Protein AF-A0A0N9E5A2-F1 (afdb_monomer)

Radius of gyration: 14.61 Å; Cα contacts (8 Å, |Δi|>4): 67; chains: 1; bounding box: 40×34×30 Å

Organism: Phytophthora infestans (NCBI:txid4787)

Structure (mmCIF, N/CA/C/O backbone):
data_AF-A0A0N9E5A2-F1
#
_entry.id   AF-A0A0N9E5A2-F1
#
loop_
_atom_site.group_PDB
_atom_site.id
_atom_site.type_symbol
_atom_site.label_atom_id
_atom_site.label_alt_id
_atom_site.label_comp_id
_atom_site.label_asym_id
_atom_site.label_entity_id
_atom_site.label_seq_id
_atom_site.pdbx_PDB_ins_code
_atom_site.Cartn_x
_atom_site.Cartn_y
_atom_site.Cartn_z
_atom_site.occupancy
_atom_site.B_iso_or_equiv
_atom_site.auth_seq_id
_atom_site.auth_comp_id
_atom_site.auth_asym_id
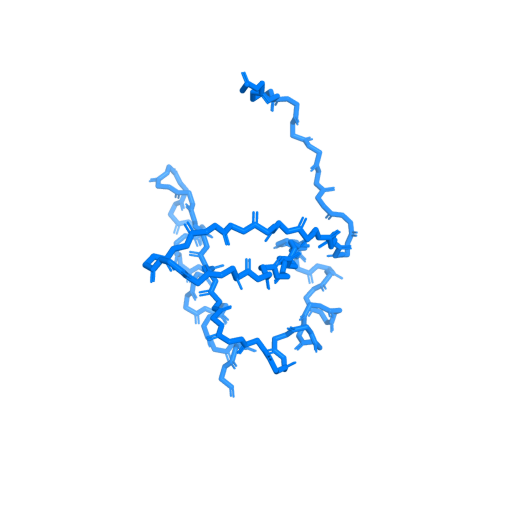_atom_site.auth_atom_id
_atom_site.pdbx_PDB_model_num
ATOM 1 N N . ASP A 1 1 ? -6.678 20.194 -3.258 1.00 43.56 1 ASP A N 1
ATOM 2 C CA . ASP A 1 1 ? -6.031 19.125 -4.030 1.00 43.56 1 ASP A CA 1
ATOM 3 C C . ASP A 1 1 ? -4.779 19.645 -4.681 1.00 43.56 1 ASP A C 1
ATOM 5 O O . ASP A 1 1 ? -4.860 20.422 -5.622 1.00 43.56 1 ASP A O 1
ATOM 9 N N . THR A 1 2 ? -3.632 19.258 -4.134 1.00 61.25 2 THR A N 1
ATOM 10 C CA . THR A 1 2 ? -2.329 19.602 -4.698 1.00 61.25 2 THR A CA 1
ATOM 11 C C . THR A 1 2 ? -1.579 18.296 -4.881 1.00 61.25 2 THR A C 1
ATOM 13 O O . THR A 1 2 ? -1.163 17.677 -3.905 1.00 61.25 2 THR A O 1
ATOM 16 N N . TYR A 1 3 ? -1.491 17.842 -6.127 1.00 75.19 3 TYR A N 1
ATOM 17 C CA . TYR A 1 3 ? -0.562 16.791 -6.516 1.00 75.19 3 TYR A CA 1
ATOM 18 C C . TYR A 1 3 ? 0.824 17.419 -6.686 1.00 75.19 3 TYR A C 1
AT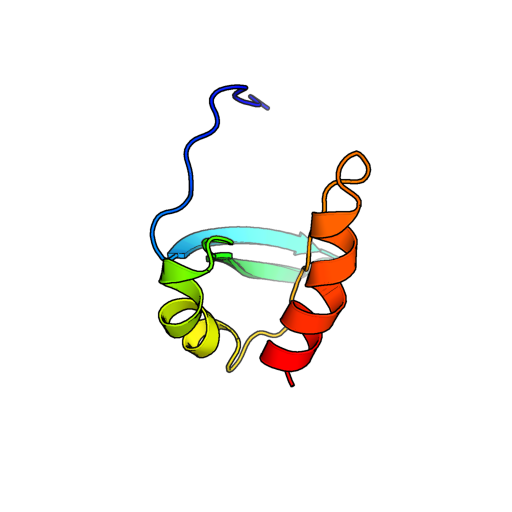OM 20 O O . TYR A 1 3 ? 0.939 18.515 -7.235 1.00 75.19 3 TYR A O 1
ATOM 28 N N . THR A 1 4 ? 1.859 16.737 -6.203 1.00 78.94 4 THR A N 1
ATOM 29 C CA . THR A 1 4 ? 3.244 17.197 -6.313 1.00 78.94 4 THR A CA 1
ATOM 30 C C . THR A 1 4 ? 3.993 16.255 -7.250 1.00 78.94 4 THR A C 1
ATOM 32 O O . THR A 1 4 ? 4.102 15.070 -6.953 1.00 78.94 4 THR A O 1
ATOM 35 N N . GLU A 1 5 ? 4.533 16.776 -8.357 1.00 77.06 5 GLU A N 1
ATOM 36 C CA . GLU A 1 5 ? 5.319 15.989 -9.331 1.00 77.06 5 GLU A CA 1
ATOM 37 C C . GLU A 1 5 ? 6.670 15.509 -8.777 1.00 77.06 5 GLU A C 1
ATOM 39 O O . GLU A 1 5 ? 7.285 14.594 -9.322 1.00 77.06 5 GLU A O 1
ATOM 44 N N . SER A 1 6 ? 7.156 16.113 -7.688 1.00 75.56 6 SER A N 1
ATOM 45 C CA . SER A 1 6 ? 8.391 15.677 -7.046 1.00 75.56 6 SER A CA 1
ATOM 46 C C . SER A 1 6 ? 8.200 14.294 -6.424 1.00 75.56 6 SER A C 1
ATOM 48 O O . SER A 1 6 ? 7.528 14.150 -5.399 1.00 75.56 6 SER A O 1
ATOM 50 N N . TYR A 1 7 ? 8.834 13.285 -7.013 1.00 73.44 7 TYR A N 1
ATOM 51 C CA . TYR A 1 7 ? 8.893 11.951 -6.437 1.00 73.44 7 TYR A CA 1
ATOM 52 C C . TYR A 1 7 ? 9.840 11.930 -5.228 1.00 73.44 7 TYR A C 1
ATOM 54 O O . TYR A 1 7 ? 11.059 12.032 -5.371 1.00 73.44 7 TYR A O 1
ATOM 62 N N . ILE A 1 8 ? 9.272 11.797 -4.028 1.00 77.56 8 ILE A N 1
ATOM 63 C CA . ILE A 1 8 ? 10.012 11.545 -2.787 1.00 77.56 8 ILE A CA 1
ATOM 64 C C . ILE A 1 8 ? 9.691 10.111 -2.373 1.00 77.56 8 ILE A C 1
ATOM 66 O O . ILE A 1 8 ? 8.549 9.813 -2.034 1.00 77.56 8 ILE A O 1
ATOM 70 N N . SER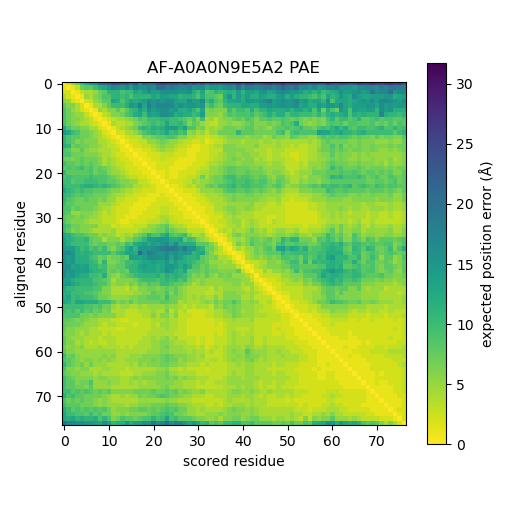 A 1 9 ? 10.678 9.213 -2.423 1.00 79.44 9 SER A N 1
ATOM 71 C CA . SER A 1 9 ? 10.478 7.831 -1.977 1.00 79.44 9 SER A CA 1
ATOM 72 C C . SER A 1 9 ? 10.124 7.788 -0.491 1.00 79.44 9 SER A C 1
ATOM 74 O O . SER A 1 9 ? 10.838 8.366 0.331 1.00 79.44 9 SER A O 1
ATOM 76 N N . THR A 1 10 ? 9.070 7.050 -0.139 1.00 77.56 10 THR A N 1
ATOM 77 C CA . THR A 1 10 ? 8.760 6.722 1.257 1.00 77.56 10 THR A CA 1
ATOM 78 C C . THR A 1 10 ? 9.936 5.946 1.858 1.00 77.56 10 THR A C 1
ATOM 80 O O . THR A 1 10 ? 10.428 4.986 1.261 1.00 77.56 10 THR A O 1
ATOM 83 N N . ILE A 1 11 ? 10.420 6.372 3.026 1.00 77.62 11 ILE A N 1
ATOM 84 C CA . ILE A 1 11 ? 11.492 5.690 3.761 1.00 77.62 11 ILE A CA 1
ATOM 85 C C . ILE A 1 11 ? 10.844 4.879 4.879 1.00 77.62 11 ILE A C 1
ATOM 87 O O . ILE A 1 11 ? 10.294 5.445 5.820 1.00 77.62 11 ILE 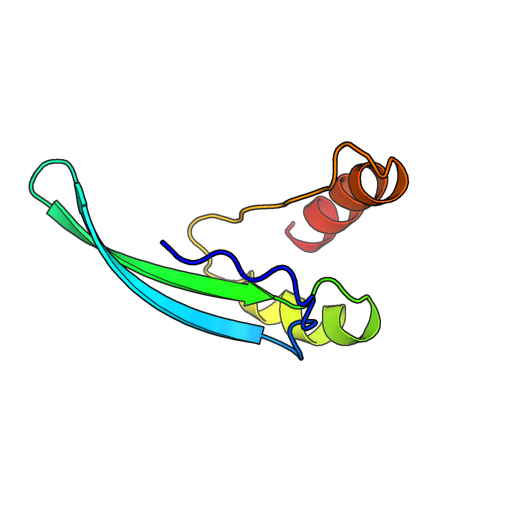A O 1
ATOM 91 N N . GLY A 1 12 ? 10.915 3.551 4.784 1.00 74.69 12 GLY A N 1
ATOM 92 C CA . GLY A 1 12 ? 10.253 2.663 5.738 1.00 74.69 12 GLY A CA 1
ATOM 93 C C . GLY A 1 12 ? 8.732 2.691 5.574 1.00 74.69 12 GLY A C 1
ATOM 94 O O . GLY A 1 12 ? 8.213 2.077 4.644 1.00 74.69 12 GLY A O 1
ATOM 95 N N . VAL A 1 13 ? 8.029 3.369 6.484 1.00 81.56 13 VAL A N 1
ATOM 96 C CA . VAL A 1 13 ? 6.559 3.415 6.545 1.00 81.56 13 VAL A CA 1
ATOM 97 C C . VAL A 1 13 ? 6.091 4.801 6.998 1.00 81.56 13 VAL A C 1
ATOM 99 O O . VAL A 1 13 ? 6.616 5.331 7.976 1.00 81.56 13 VAL A O 1
ATOM 102 N N . ASP A 1 14 ? 5.090 5.364 6.322 1.00 85.38 14 ASP A N 1
ATOM 103 C CA . ASP A 1 14 ? 4.340 6.547 6.756 1.00 85.38 14 ASP A CA 1
ATOM 104 C C . ASP A 1 14 ? 2.957 6.137 7.290 1.00 85.38 14 ASP A C 1
ATOM 106 O O . ASP A 1 14 ? 2.338 5.179 6.823 1.00 85.38 14 ASP A O 1
ATOM 110 N N . PHE A 1 15 ? 2.463 6.857 8.297 1.00 86.25 15 PHE A N 1
ATOM 111 C CA . PHE A 1 15 ? 1.197 6.557 8.963 1.00 86.25 15 PHE A CA 1
ATOM 112 C C . PHE A 1 15 ? 0.279 7.772 8.952 1.00 86.25 15 PHE A C 1
ATOM 114 O O . PHE A 1 15 ? 0.605 8.830 9.495 1.00 86.25 15 PHE A O 1
ATOM 121 N N . LYS A 1 16 ? -0.923 7.599 8.397 1.00 88.69 16 LYS A N 1
ATOM 122 C CA . LYS A 1 16 ? -1.950 8.642 8.364 1.00 88.69 16 LYS A CA 1
ATOM 123 C C . LYS A 1 16 ? -3.288 8.134 8.864 1.00 88.69 16 LYS A C 1
ATOM 125 O O . LYS A 1 16 ? -3.715 7.020 8.581 1.00 88.69 16 LYS A O 1
ATOM 130 N N . ILE A 1 17 ? -3.991 9.006 9.579 1.00 90.94 17 ILE A N 1
ATOM 131 C CA . ILE A 1 17 ? -5.360 8.765 10.026 1.00 90.94 17 ILE A CA 1
ATOM 132 C C . ILE A 1 17 ? -6.287 9.688 9.250 1.00 90.94 17 ILE A C 1
ATOM 134 O O . ILE A 1 17 ? -6.084 10.902 9.231 1.00 90.94 17 ILE A O 1
ATOM 138 N N . ARG A 1 18 ? -7.344 9.122 8.670 1.00 92.31 18 ARG A N 1
ATOM 139 C CA . ARG A 1 18 ? -8.427 9.884 8.053 1.00 92.31 18 ARG A CA 1
ATOM 140 C C . ARG A 1 18 ? -9.764 9.392 8.579 1.00 92.31 18 ARG A C 1
ATOM 142 O O . ARG A 1 18 ? -10.089 8.218 8.452 1.00 92.31 18 ARG A O 1
ATOM 149 N N . THR A 1 19 ? -10.549 10.290 9.155 1.00 93.44 19 THR A N 1
ATOM 150 C CA . THR A 1 19 ? -11.920 9.980 9.565 1.00 93.44 19 THR A CA 1
ATOM 151 C C . THR A 1 19 ? -12.868 10.351 8.432 1.00 93.44 19 THR A C 1
ATOM 153 O O . THR A 1 19 ? -12.783 11.462 7.908 1.00 93.44 19 THR A O 1
ATOM 156 N N . ILE A 1 20 ? -13.740 9.426 8.044 1.00 94.50 20 ILE A N 1
ATOM 157 C CA . ILE A 1 20 ? -14.776 9.630 7.029 1.00 94.50 20 ILE A CA 1
ATOM 158 C C . ILE A 1 20 ? -16.146 9.279 7.607 1.00 94.50 20 ILE A C 1
ATOM 160 O O . ILE A 1 20 ? -16.242 8.502 8.556 1.00 94.50 20 ILE A O 1
ATOM 164 N N . GLU A 1 21 ? -17.200 9.838 7.028 1.00 96.25 21 GLU A N 1
ATOM 165 C CA . GLU A 1 21 ? -18.579 9.455 7.319 1.00 96.25 21 GLU A CA 1
ATOM 166 C C . GLU A 1 21 ? -19.121 8.667 6.127 1.00 96.25 21 GLU A C 1
ATOM 168 O O . GLU A 1 21 ? -19.049 9.131 4.989 1.00 96.25 21 GLU A O 1
ATOM 173 N N . LEU A 1 22 ? -19.600 7.450 6.375 1.00 94.12 22 LEU A N 1
ATOM 174 C CA . LEU A 1 22 ? -20.119 6.556 5.345 1.00 94.12 22 LEU A CA 1
ATOM 175 C C . LEU A 1 22 ? -21.333 5.816 5.906 1.00 94.12 22 LEU A C 1
ATOM 177 O O . LEU A 1 22 ? -21.262 5.246 6.994 1.00 94.12 22 LEU A O 1
ATOM 181 N N . ASP A 1 23 ? -22.460 5.880 5.198 1.00 94.94 23 ASP A N 1
ATOM 182 C CA . ASP A 1 23 ? -23.746 5.299 5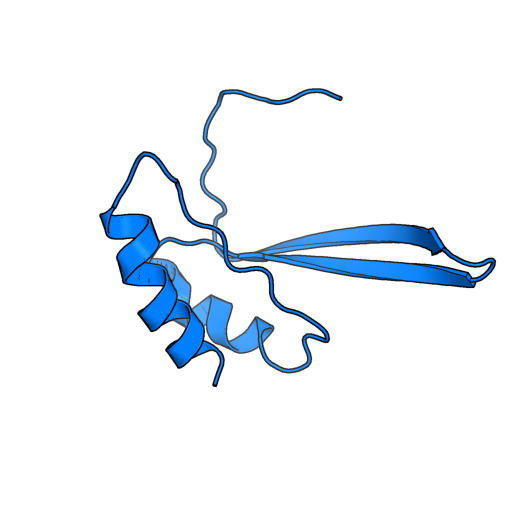.615 1.00 94.94 23 ASP A CA 1
ATOM 183 C C . ASP A 1 23 ? -24.181 5.701 7.041 1.00 94.94 23 ASP A C 1
ATOM 185 O O . ASP A 1 23 ? -24.666 4.881 7.825 1.00 94.94 23 ASP A O 1
ATOM 189 N N . GLY A 1 24 ? -23.957 6.969 7.411 1.00 94.56 24 GLY A N 1
ATOM 190 C CA . GLY A 1 24 ? -24.263 7.505 8.745 1.00 94.56 24 GLY A CA 1
ATOM 191 C C . GLY A 1 24 ? -23.365 6.969 9.867 1.00 94.56 24 GLY A C 1
ATOM 192 O O . GLY A 1 24 ? -23.662 7.166 11.045 1.00 94.56 24 GLY A O 1
ATOM 193 N N . LYS A 1 25 ? -22.273 6.271 9.528 1.00 95.88 25 LYS A N 1
ATOM 194 C CA . LYS A 1 25 ? -21.261 5.794 10.474 1.00 95.88 25 LYS A CA 1
ATOM 195 C C . LYS A 1 25 ? -19.967 6.577 10.304 1.00 95.88 25 LYS A C 1
ATOM 197 O O . LYS A 1 25 ? -19.446 6.721 9.201 1.00 95.88 25 LYS A O 1
ATOM 202 N N . THR A 1 26 ? -19.397 7.002 11.425 1.00 95.31 26 THR A N 1
ATOM 203 C CA . THR A 1 26 ? -18.062 7.603 11.464 1.00 95.31 26 THR A CA 1
ATOM 204 C C . THR A 1 26 ? -17.003 6.504 11.479 1.00 95.31 26 THR A C 1
ATOM 206 O O . THR A 1 26 ? -16.883 5.757 12.450 1.00 95.31 26 THR A O 1
ATOM 209 N N . ILE A 1 27 ? -16.217 6.410 10.410 1.00 94.75 27 ILE A N 1
ATOM 210 C CA . ILE A 1 27 ? -15.172 5.403 10.224 1.00 94.75 27 ILE A CA 1
ATOM 211 C C . ILE A 1 27 ? -13.805 6.080 10.315 1.00 94.75 27 ILE A C 1
ATOM 213 O O . ILE A 1 27 ? -13.513 7.029 9.589 1.00 94.75 27 ILE A O 1
ATOM 217 N N . LYS A 1 28 ? -12.937 5.574 11.195 1.00 94.00 28 LYS A N 1
ATOM 218 C CA . LYS A 1 28 ? -11.551 6.033 11.335 1.00 94.00 28 LYS A CA 1
ATOM 219 C C . LYS A 1 28 ? -10.625 5.124 10.529 1.00 94.00 28 LYS A C 1
ATOM 221 O O . LYS A 1 28 ? -10.292 4.032 10.978 1.00 94.00 28 LYS A O 1
ATOM 226 N N . LEU A 1 29 ? -10.198 5.582 9.358 1.00 92.75 29 LEU A N 1
ATOM 227 C CA . LEU A 1 29 ? -9.236 4.875 8.519 1.00 92.75 29 LEU A CA 1
ATOM 228 C C . LEU A 1 29 ? -7.820 5.124 9.035 1.00 92.75 29 LEU A C 1
ATOM 230 O O . LEU A 1 29 ? -7.397 6.269 9.198 1.00 92.75 29 LEU A O 1
ATOM 234 N N . GLN A 1 30 ? -7.104 4.037 9.292 1.00 92.06 30 GLN A N 1
ATOM 235 C CA . GLN A 1 30 ? -5.680 4.023 9.604 1.00 92.06 30 GLN A CA 1
ATOM 236 C C . GLN A 1 30 ? -4.952 3.507 8.369 1.00 92.06 30 GLN A C 1
ATOM 238 O O . GLN A 1 30 ? -5.104 2.344 8.005 1.00 92.06 30 GLN A O 1
ATOM 243 N N . ILE A 1 31 ? -4.234 4.398 7.695 1.00 90.38 31 ILE A N 1
ATOM 244 C CA . ILE A 1 31 ? -3.574 4.131 6.422 1.00 90.38 31 ILE A CA 1
ATOM 245 C C . ILE A 1 31 ? -2.075 4.067 6.686 1.00 90.38 31 ILE A C 1
ATOM 247 O O . ILE A 1 31 ? -1.492 5.017 7.212 1.00 90.38 31 ILE A O 1
ATOM 251 N N . TRP A 1 32 ? -1.481 2.940 6.316 1.00 88.75 32 TRP A N 1
ATOM 252 C CA . TRP A 1 32 ? -0.048 2.695 6.380 1.00 88.75 32 TRP A CA 1
ATOM 253 C C . TRP A 1 32 ? 0.488 2.727 4.949 1.00 88.75 32 TRP A C 1
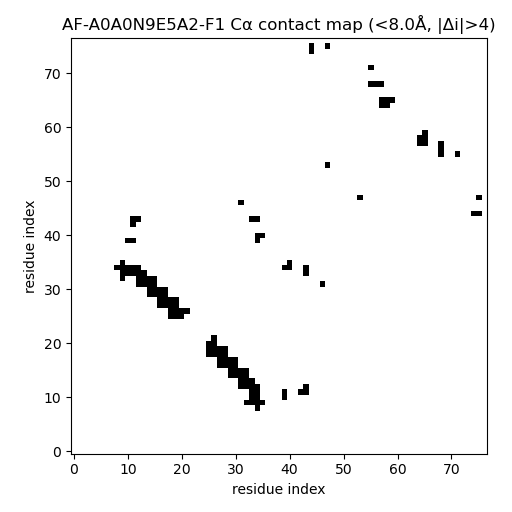ATOM 255 O O . TRP A 1 32 ? 0.157 1.848 4.158 1.00 88.75 32 TRP A O 1
ATOM 265 N N . ASP A 1 33 ? 1.251 3.763 4.605 1.00 87.06 33 ASP A N 1
ATOM 266 C CA . ASP A 1 33 ? 1.945 3.859 3.320 1.00 87.06 33 ASP A CA 1
ATOM 267 C C . ASP A 1 33 ? 3.340 3.250 3.469 1.00 87.06 33 ASP A C 1
ATOM 269 O O . ASP A 1 33 ? 4.135 3.680 4.303 1.00 87.06 33 ASP A O 1
ATOM 273 N N . THR A 1 34 ? 3.629 2.204 2.705 1.00 83.62 34 THR A N 1
ATOM 274 C CA . THR A 1 34 ? 4.851 1.410 2.851 1.00 83.62 34 THR A CA 1
ATOM 275 C C . THR A 1 34 ? 5.810 1.663 1.699 1.00 83.62 34 THR A C 1
ATOM 277 O O . THR A 1 34 ? 5.399 1.704 0.542 1.00 83.62 34 THR A O 1
ATOM 280 N N . ALA A 1 35 ? 7.108 1.741 1.986 1.00 81.38 35 ALA A N 1
ATOM 281 C CA . ALA A 1 35 ? 8.124 1.844 0.950 1.00 81.38 35 ALA A CA 1
ATOM 282 C C . ALA A 1 35 ? 8.126 0.606 0.031 1.00 81.38 35 ALA A C 1
ATOM 284 O O . ALA A 1 35 ? 8.361 -0.511 0.483 1.00 81.38 35 ALA A O 1
ATOM 285 N N . GLY A 1 36 ? 7.937 0.817 -1.277 1.00 72.56 36 GLY A N 1
ATOM 286 C CA . GLY A 1 36 ? 7.970 -0.251 -2.289 1.00 72.56 36 GLY A CA 1
ATOM 287 C C . GLY A 1 36 ? 9.376 -0.715 -2.696 1.00 72.56 36 GLY A C 1
ATOM 288 O O . GLY A 1 36 ? 9.510 -1.628 -3.510 1.00 72.56 36 GLY A O 1
ATOM 289 N N . GLN A 1 37 ? 10.440 -0.098 -2.164 1.0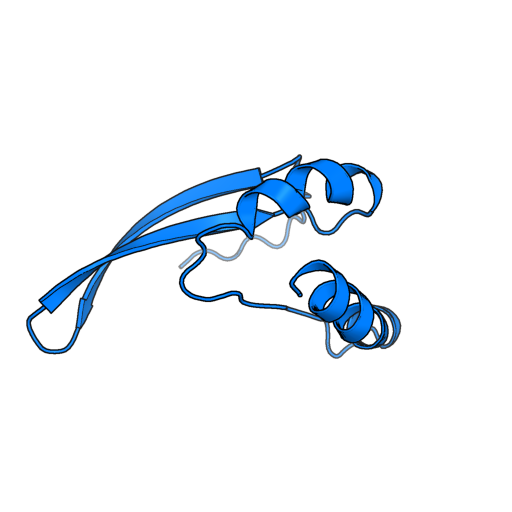0 72.94 37 GLN A N 1
ATOM 290 C CA . GLN A 1 37 ? 11.809 -0.523 -2.463 1.00 72.94 37 GLN A CA 1
ATOM 291 C C . GLN A 1 37 ? 12.165 -1.804 -1.708 1.00 72.94 37 GLN A C 1
ATOM 293 O O . GLN A 1 37 ? 11.959 -1.911 -0.500 1.00 72.94 37 GLN A O 1
ATOM 298 N N . GLU A 1 38 ? 12.810 -2.733 -2.413 1.00 66.06 38 GLU A N 1
ATOM 299 C CA . GLU A 1 38 ? 13.180 -4.056 -1.899 1.00 66.06 38 GLU A CA 1
ATOM 300 C C . GLU A 1 38 ? 13.970 -4.000 -0.578 1.00 66.06 38 GLU A C 1
ATOM 302 O O . GLU A 1 38 ? 13.745 -4.803 0.325 1.00 66.06 38 GLU A O 1
ATOM 307 N N . ARG A 1 39 ? 14.816 -2.974 -0.401 1.00 64.81 39 ARG A N 1
ATOM 308 C CA . ARG A 1 39 ? 15.621 -2.761 0.818 1.00 64.81 39 ARG A CA 1
ATOM 309 C C . ARG A 1 39 ? 14.792 -2.564 2.093 1.00 64.81 39 ARG A C 1
ATOM 311 O O . ARG A 1 39 ? 15.339 -2.702 3.183 1.00 64.81 39 ARG A O 1
ATOM 318 N N . PHE A 1 40 ? 13.506 -2.233 1.973 1.00 65.06 40 PHE A N 1
ATOM 319 C CA . PHE A 1 40 ? 12.608 -1.999 3.105 1.00 65.06 40 PHE A CA 1
ATOM 320 C C . PHE A 1 40 ? 11.549 -3.095 3.290 1.00 65.06 40 PHE A C 1
ATOM 322 O O . PHE A 1 40 ? 10.806 -3.036 4.268 1.00 65.06 40 PHE A O 1
ATOM 329 N N . ARG A 1 41 ? 11.517 -4.133 2.439 1.00 67.62 41 ARG A N 1
ATOM 330 C CA . ARG A 1 41 ? 10.497 -5.202 2.492 1.00 67.62 41 ARG A CA 1
ATOM 331 C C . ARG A 1 41 ? 10.437 -5.951 3.823 1.00 67.62 41 ARG A C 1
ATOM 333 O O . ARG A 1 41 ? 9.363 -6.280 4.321 1.00 67.62 41 ARG A O 1
ATOM 340 N N . THR A 1 42 ? 11.583 -6.165 4.469 1.00 65.38 42 THR A N 1
ATOM 341 C CA . THR A 1 42 ? 11.617 -6.810 5.792 1.00 65.38 42 THR A CA 1
ATOM 342 C C . THR A 1 42 ? 10.846 -5.999 6.838 1.00 65.38 42 THR A C 1
ATOM 344 O O . THR A 1 42 ? 10.211 -6.576 7.717 1.00 65.38 42 THR A O 1
ATOM 347 N N . ILE A 1 43 ? 10.855 -4.666 6.726 1.00 67.94 43 ILE A N 1
ATOM 348 C CA . ILE A 1 43 ? 10.158 -3.764 7.649 1.00 67.94 43 ILE A CA 1
ATOM 349 C C . ILE A 1 43 ? 8.647 -3.797 7.375 1.00 67.94 43 ILE A C 1
ATOM 351 O O . ILE A 1 43 ? 7.860 -3.872 8.320 1.00 67.94 43 ILE A O 1
ATOM 355 N N . THR A 1 44 ? 8.239 -3.810 6.101 1.00 72.25 44 THR A N 1
ATOM 356 C CA . THR A 1 44 ? 6.829 -3.712 5.679 1.00 72.25 44 THR A CA 1
ATOM 357 C C . THR A 1 44 ? 6.004 -4.951 6.023 1.00 72.25 44 THR A C 1
ATOM 359 O O . THR A 1 44 ? 4.843 -4.802 6.400 1.00 72.25 44 THR A O 1
ATOM 362 N N . SER A 1 45 ? 6.609 -6.145 6.017 1.00 73.00 45 SER A N 1
ATOM 363 C CA . SER A 1 45 ? 5.932 -7.411 6.363 1.00 73.00 45 SER A CA 1
ATOM 364 C C . SER A 1 45 ? 5.209 -7.384 7.720 1.00 73.00 45 SER A C 1
ATOM 366 O O . SER A 1 45 ? 4.124 -7.942 7.881 1.00 73.00 45 SER A O 1
ATOM 368 N N . SER A 1 46 ? 5.770 -6.676 8.706 1.00 76.81 46 SER A N 1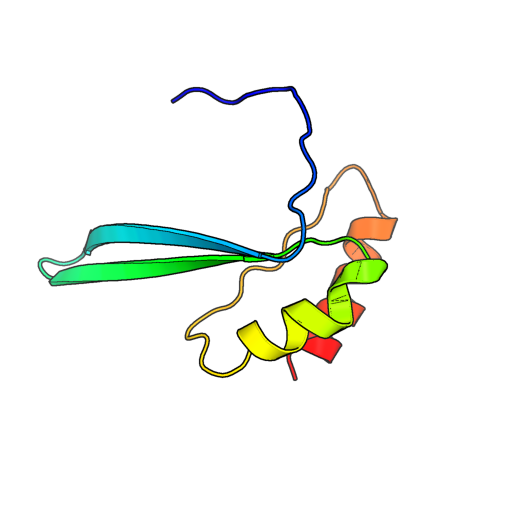
ATOM 369 C CA . SER A 1 46 ? 5.181 -6.568 10.045 1.00 76.81 46 SER A CA 1
ATOM 370 C C . SER A 1 46 ? 3.877 -5.757 10.087 1.00 76.81 46 SER A C 1
ATOM 372 O O . SER A 1 46 ? 3.053 -5.991 10.972 1.00 76.81 46 SER A O 1
ATOM 374 N N . TYR A 1 47 ? 3.661 -4.862 9.116 1.00 77.94 47 TYR A N 1
ATOM 375 C CA . TYR A 1 47 ? 2.496 -3.973 9.040 1.00 77.94 47 TYR A CA 1
ATOM 376 C C . TYR A 1 47 ? 1.299 -4.601 8.320 1.00 77.94 47 TYR A C 1
ATOM 378 O O . TYR A 1 47 ? 0.184 -4.096 8.439 1.00 77.94 47 TYR A O 1
ATOM 386 N N . TYR A 1 48 ? 1.496 -5.718 7.613 1.00 79.62 48 TYR A N 1
ATOM 387 C CA . TYR A 1 48 ? 0.393 -6.475 7.015 1.00 79.62 48 TYR A CA 1
ATOM 388 C C . TYR A 1 48 ? -0.436 -7.202 8.082 1.00 79.62 48 TYR A C 1
ATOM 390 O O . TYR A 1 48 ? -1.652 -7.359 7.943 1.00 79.62 48 TYR A O 1
ATOM 398 N N . ARG A 1 49 ? 0.189 -7.599 9.200 1.00 81.38 49 ARG A N 1
ATOM 399 C CA . ARG A 1 49 ? -0.499 -8.305 10.287 1.00 81.38 49 ARG A CA 1
ATOM 400 C C . ARG A 1 49 ? -1.539 -7.398 10.953 1.00 81.38 49 ARG A C 1
ATOM 402 O O . ARG A 1 49 ? -1.202 -6.423 11.615 1.00 81.38 49 ARG A O 1
ATOM 409 N N . GLY A 1 50 ? -2.809 -7.789 10.849 1.00 82.75 50 GLY A N 1
ATOM 410 C CA . GLY A 1 50 ? -3.936 -7.055 11.436 1.00 82.75 50 GLY A CA 1
ATOM 411 C C . GLY A 1 50 ? -4.518 -5.967 10.528 1.00 82.75 50 GLY A C 1
ATOM 412 O O . GLY A 1 50 ? -5.416 -5.242 10.959 1.00 82.75 50 GLY A O 1
ATOM 413 N N . ALA A 1 51 ? -4.050 -5.858 9.280 1.00 87.31 51 ALA A N 1
ATOM 414 C CA . ALA A 1 51 ? -4.694 -5.017 8.283 1.00 87.31 51 ALA A CA 1
ATOM 415 C C . ALA A 1 51 ? -6.088 -5.570 7.934 1.00 87.31 51 ALA A C 1
ATOM 417 O O . ALA A 1 51 ? -6.255 -6.758 7.670 1.00 87.31 51 ALA A O 1
ATOM 418 N N . HIS A 1 52 ? -7.096 -4.693 7.910 1.00 90.44 52 HIS A N 1
ATOM 419 C CA . HIS A 1 52 ? -8.456 -5.050 7.479 1.00 90.44 52 HIS A CA 1
ATOM 420 C C . HIS A 1 52 ? -8.582 -5.137 5.951 1.00 90.44 52 HIS A C 1
ATOM 422 O O . HIS A 1 52 ? -9.506 -5.757 5.435 1.00 90.44 52 HIS A O 1
ATOM 428 N N . GLY A 1 53 ? -7.674 -4.480 5.232 1.00 89.31 53 GLY A N 1
ATOM 429 C CA . GLY A 1 53 ? -7.611 -4.465 3.781 1.00 89.31 53 GLY A CA 1
ATOM 430 C C . GLY A 1 53 ? -6.244 -3.972 3.330 1.00 89.31 53 GLY A C 1
ATOM 431 O O . GLY A 1 53 ? -5.605 -3.183 4.029 1.00 89.31 53 GLY A O 1
ATOM 432 N N . ILE A 1 54 ? -5.797 -4.460 2.178 1.00 90.12 54 ILE A N 1
ATOM 433 C CA . ILE A 1 54 ? -4.496 -4.135 1.595 1.00 90.12 54 ILE A CA 1
ATOM 434 C C . ILE A 1 54 ? -4.728 -3.657 0.165 1.00 90.12 54 ILE A C 1
ATOM 436 O O . ILE A 1 54 ? -5.515 -4.246 -0.576 1.00 90.12 54 ILE A O 1
ATOM 440 N N . ILE A 1 55 ? -4.062 -2.565 -0.208 1.00 90.81 55 ILE A N 1
ATOM 441 C CA . ILE A 1 55 ? -4.110 -1.996 -1.554 1.00 90.81 55 ILE A CA 1
ATOM 442 C C . ILE A 1 55 ? -2.743 -2.228 -2.188 1.00 90.81 55 ILE A C 1
ATOM 444 O O . ILE A 1 55 ? -1.749 -1.680 -1.722 1.00 90.81 55 ILE A O 1
ATOM 448 N N . VAL A 1 56 ? -2.702 -3.031 -3.251 1.00 90.06 56 VAL A N 1
ATOM 449 C CA . VAL A 1 56 ? -1.495 -3.235 -4.059 1.00 90.06 56 VAL A CA 1
ATOM 450 C C . VAL A 1 56 ? -1.614 -2.388 -5.321 1.00 90.06 56 VAL A C 1
ATOM 452 O O . VAL A 1 56 ? -2.615 -2.470 -6.033 1.00 90.06 56 VAL A O 1
ATOM 455 N N . VAL A 1 57 ? -0.607 -1.558 -5.582 1.00 91.38 57 VAL A N 1
ATOM 456 C CA . VAL A 1 57 ? -0.579 -0.611 -6.704 1.00 91.38 57 VAL A CA 1
ATOM 457 C C . VAL A 1 57 ? 0.581 -0.965 -7.630 1.00 91.38 57 VAL A C 1
ATOM 459 O O . VAL A 1 57 ? 1.653 -1.343 -7.164 1.00 91.38 57 VAL A O 1
ATOM 462 N N . TYR A 1 58 ? 0.363 -0.835 -8.935 1.00 92.94 58 TYR A N 1
ATOM 463 C CA . TYR A 1 58 ? 1.386 -0.960 -9.971 1.00 92.94 58 TYR A CA 1
ATOM 464 C C . TYR A 1 58 ? 1.208 0.160 -11.004 1.00 92.94 58 TYR A C 1
ATOM 466 O O . TYR A 1 58 ? 0.161 0.812 -11.039 1.00 92.94 58 TYR A O 1
ATOM 474 N N . ASP A 1 59 ? 2.218 0.381 -11.839 1.00 92.94 59 ASP A N 1
ATOM 475 C CA . ASP A 1 59 ? 2.189 1.363 -12.920 1.00 92.94 59 ASP A CA 1
ATOM 476 C C . ASP A 1 59 ? 1.850 0.673 -14.251 1.00 92.94 59 ASP A C 1
ATOM 478 O O . ASP A 1 59 ? 2.518 -0.267 -14.677 1.00 92.94 59 ASP A O 1
ATOM 482 N N . VAL A 1 60 ? 0.807 1.147 -14.935 1.00 95.31 60 VAL A N 1
ATOM 483 C CA . VAL A 1 60 ? 0.360 0.608 -16.234 1.00 95.31 60 VAL A CA 1
ATOM 484 C C . VAL A 1 60 ? 1.366 0.833 -17.367 1.00 95.31 60 VAL A C 1
ATOM 486 O O . VAL A 1 60 ? 1.265 0.186 -18.408 1.00 95.31 60 VAL A O 1
ATOM 489 N N . THR A 1 61 ? 2.316 1.749 -17.182 1.00 96.25 61 THR A N 1
ATOM 490 C CA . THR A 1 61 ? 3.406 2.025 -18.124 1.00 96.25 61 THR A CA 1
ATOM 491 C C . THR A 1 61 ? 4.655 1.179 -17.854 1.00 96.25 61 THR A C 1
ATOM 493 O O . THR A 1 61 ? 5.532 1.114 -18.715 1.00 96.25 61 THR A O 1
ATOM 496 N N . ASP A 1 62 ? 4.710 0.475 -16.715 1.00 93.56 62 ASP A N 1
ATOM 497 C CA . ASP A 1 62 ? 5.814 -0.401 -16.316 1.00 93.56 62 ASP A CA 1
ATOM 498 C C . ASP A 1 62 ? 5.334 -1.846 -16.088 1.00 93.56 62 ASP A C 1
ATOM 500 O O . ASP A 1 62 ? 4.782 -2.215 -15.047 1.00 93.56 62 ASP A O 1
ATOM 504 N N . GLN A 1 63 ? 5.617 -2.704 -17.068 1.00 93.94 63 GLN A N 1
ATOM 505 C CA . GLN A 1 63 ? 5.269 -4.123 -17.034 1.00 93.94 63 GLN A CA 1
ATOM 506 C C . GLN A 1 63 ? 5.950 -4.891 -15.886 1.00 93.94 63 GLN A C 1
ATOM 508 O O . GLN A 1 63 ? 5.396 -5.887 -15.408 1.00 93.94 63 GLN A O 1
ATOM 513 N N . GLU A 1 64 ? 7.134 -4.462 -15.443 1.00 91.62 64 GLU A N 1
ATOM 514 C CA . GLU A 1 64 ? 7.847 -5.095 -14.332 1.00 91.62 64 GLU A CA 1
ATOM 515 C C . GLU A 1 64 ? 7.107 -4.853 -13.014 1.00 91.62 64 GLU A C 1
ATOM 517 O O . GLU A 1 64 ? 6.887 -5.797 -12.250 1.00 91.62 64 GLU A O 1
ATOM 522 N N . SER A 1 65 ? 6.605 -3.631 -12.800 1.00 91.94 65 SER A N 1
ATOM 523 C CA . SER A 1 65 ? 5.766 -3.303 -11.642 1.00 91.94 65 SER A CA 1
ATOM 524 C C . SER A 1 65 ? 4.531 -4.211 -11.540 1.00 91.94 65 SER A C 1
ATOM 526 O O . SER A 1 65 ? 4.206 -4.690 -10.452 1.00 91.94 65 SER A O 1
ATOM 528 N N . PHE A 1 66 ? 3.897 -4.540 -12.673 1.00 93.06 66 PHE A N 1
ATOM 529 C CA . PHE A 1 66 ? 2.771 -5.475 -12.718 1.00 93.06 66 PHE A CA 1
ATOM 530 C C . PHE A 1 66 ? 3.192 -6.908 -12.376 1.00 93.06 66 PHE A C 1
ATOM 532 O O . PHE A 1 66 ? 2.512 -7.595 -11.614 1.00 93.06 66 PHE A O 1
ATOM 539 N N . ASN A 1 67 ? 4.323 -7.376 -12.908 1.00 92.50 67 ASN A N 1
ATOM 540 C CA . ASN A 1 67 ? 4.824 -8.719 -12.609 1.00 92.50 67 ASN A CA 1
ATOM 541 C C . ASN A 1 67 ? 5.125 -8.886 -11.111 1.00 92.50 67 ASN A C 1
ATOM 543 O O . ASN A 1 67 ? 4.826 -9.937 -10.536 1.00 92.50 67 ASN A O 1
ATOM 547 N N . ASN A 1 68 ? 5.627 -7.826 -10.474 1.00 89.12 68 ASN A N 1
ATOM 548 C CA . ASN A 1 68 ? 5.924 -7.791 -9.045 1.00 89.12 68 ASN A CA 1
ATOM 549 C C . ASN A 1 68 ? 4.670 -7.879 -8.159 1.00 89.12 68 ASN A C 1
ATOM 551 O O . ASN A 1 68 ? 4.777 -8.332 -7.022 1.00 89.12 68 ASN A O 1
ATOM 555 N N . VAL A 1 69 ? 3.469 -7.546 -8.656 1.00 90.12 69 VAL A N 1
ATOM 556 C CA . VAL A 1 69 ? 2.205 -7.686 -7.895 1.00 90.12 69 VAL A CA 1
ATOM 557 C C . VAL A 1 69 ? 2.021 -9.110 -7.369 1.00 90.12 69 VAL A C 1
ATOM 559 O O . VAL A 1 69 ? 1.599 -9.294 -6.232 1.00 90.12 69 VAL A O 1
ATOM 562 N N . LYS A 1 70 ? 2.385 -10.130 -8.157 1.00 88.62 70 LYS A N 1
ATOM 563 C CA . LYS A 1 70 ? 2.292 -11.535 -7.723 1.00 88.62 70 LYS A CA 1
ATOM 564 C C . LYS A 1 70 ? 3.177 -11.825 -6.515 1.00 88.62 70 LYS A C 1
ATOM 566 O O . LYS A 1 70 ? 2.775 -12.577 -5.635 1.00 88.62 70 LYS A O 1
ATOM 571 N N . GLN A 1 71 ? 4.367 -11.230 -6.484 1.00 86.00 71 GLN A N 1
ATOM 572 C CA . GLN A 1 71 ? 5.282 -11.366 -5.361 1.00 86.00 71 GLN A CA 1
ATOM 573 C C . GLN A 1 71 ? 4.724 -10.659 -4.124 1.00 86.00 71 GLN A C 1
ATOM 575 O O . GLN A 1 71 ? 4.682 -11.268 -3.063 1.00 86.00 71 GLN A O 1
ATOM 580 N N . TRP A 1 72 ? 4.217 -9.431 -4.273 1.00 85.00 72 TRP A N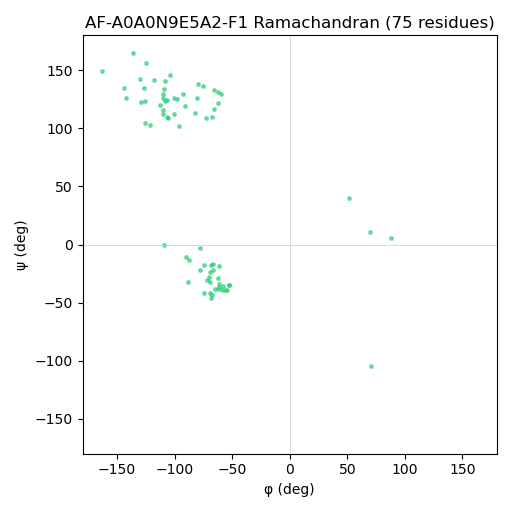 1
ATOM 581 C CA . TRP A 1 72 ? 3.591 -8.693 -3.172 1.00 85.00 72 TRP A CA 1
ATOM 582 C C . TRP A 1 72 ? 2.394 -9.434 -2.573 1.00 85.00 72 TRP A C 1
ATOM 584 O O . TRP A 1 72 ? 2.249 -9.467 -1.360 1.00 85.00 72 TRP A O 1
ATOM 594 N N . LEU A 1 73 ? 1.566 -10.078 -3.400 1.00 85.94 73 LEU A N 1
ATOM 595 C CA . LEU A 1 73 ? 0.462 -10.913 -2.916 1.00 85.94 73 LEU A CA 1
ATOM 596 C C . LEU A 1 73 ? 0.957 -12.137 -2.139 1.00 85.94 73 LEU A C 1
ATOM 598 O O . LEU A 1 73 ? 0.363 -12.484 -1.126 1.00 85.94 73 LEU A O 1
ATOM 602 N N . HIS A 1 74 ? 2.053 -12.762 -2.573 1.00 85.50 74 HIS A N 1
ATOM 603 C CA . HIS A 1 74 ? 2.640 -13.889 -1.851 1.00 85.50 74 HIS A CA 1
ATOM 604 C C . HIS A 1 74 ? 3.287 -13.480 -0.518 1.00 85.50 74 HIS A C 1
ATOM 606 O O . HIS A 1 74 ? 3.341 -14.290 0.395 1.00 85.50 74 HIS A O 1
ATOM 612 N N . GLU A 1 75 ? 3.770 -12.240 -0.394 1.00 79.62 75 GLU A N 1
ATOM 613 C CA . GLU A 1 75 ? 4.296 -11.691 0.868 1.00 79.62 75 GLU A CA 1
ATOM 614 C C . GLU A 1 75 ? 3.188 -11.347 1.886 1.00 79.62 75 GLU A C 1
ATOM 616 O O . GLU A 1 75 ? 3.481 -11.148 3.067 1.00 79.62 75 GLU A O 1
ATOM 621 N N . ILE A 1 76 ? 1.935 -11.235 1.429 1.00 80.44 76 ILE A N 1
ATOM 622 C CA . ILE A 1 76 ? 0.762 -10.921 2.258 1.00 80.44 76 ILE A CA 1
ATOM 623 C C . ILE A 1 76 ? 0.115 -12.187 2.850 1.00 80.44 76 ILE A C 1
ATOM 625 O O . ILE A 1 76 ? -0.443 -12.098 3.947 1.00 80.44 76 ILE A O 1
ATOM 629 N N . ASP A 1 77 ? 0.168 -13.315 2.131 1.00 69.81 77 ASP A N 1
ATOM 630 C CA . ASP A 1 77 ? -0.297 -14.641 2.592 1.00 69.81 77 ASP A CA 1
ATOM 631 C C . ASP A 1 77 ? 0.556 -15.188 3.757 1.00 69.81 77 ASP A C 1
ATOM 633 O O . ASP A 1 77 ? -0.039 -15.731 4.721 1.00 69.81 77 ASP A O 1
#

Sequence (77 aa):
DTYTESYISTIGVDFKIRTIELDGKTIKLQIWDTAGQERFRTITSSYYRGAHGIIVVYDVTDQESFNNVKQWLHEID

pLDDT: mean 83.77, std 10.38, range [43.56, 96.25]

Nearest PDB structures (foldseek):
  6whe-assembly1_A  TM=9.698E-01  e=7.176E-08  Homo sapiens
  8a4a-assembly1_B  TM=9.671E-01  e=4.626E-07  Bos taurus
  7e1t-assembly1_A  TM=9.249E-01  e=4.986E-06  Homo sapiens
  1yzq-assembly1_A  TM=9.457E-01  e=1.690E-05  Homo sapiens
  6jmg-assembly2_B  TM=9.651E-01  e=4.726E-05  Xenopus laevis

Secondary structure (DSSP, 8-state):
-----------SEEEEEEEEEETTEEEEEEEEEE--SGGGHHHHHHHHTT-S-------TT-HHHHHHHHHHHHHH-

Foldseek 3Di:
DDDDPDDDFDDAKDWDWDWDADPNDIDIDIDIDGGPDPVNLVSVLVVLVPDPDDDQDADPVDPVSVVCSVVVVVSND

InterPro domains:
  IPR001806 Small GTPase [PF00071] (1-76)
  IPR001806 Small GTPase [PS51421] (1-77)
  IPR005225 Small GTP-binding domain [TIGR00231] (5-76)
  IPR027417 P-loop containing nucleoside triphosphate hydrolase [G3DSA:3.40.50.300] (1-77)
  IPR027417 P-loop containing nucleoside triphosphate hydrolase [SSF52540] (2-76)
  IPR050227 Ras-related protein Rab [PTHR47977] (1-77)

Mean predicted aligned error: 6.24 Å

Solvent-accessible surface area (backbone atoms only — not comparable to full-atom values): 5220 Å² total; per-residue (Å²): 141,83,87,73,88,74,87,72,80,63,74,58,65,49,80,48,78,48,77,47,76,54,96,94,38,82,44,76,46,77,46,74,49,63,26,87,52,76,94,34,45,81,66,48,56,67,66,57,68,85,54,94,73,85,88,87,86,62,50,95,90,37,71,65,48,51,61,47,47,60,55,55,54,62,70,70,109